Protein AF-A0A354XTN8-F1 (afdb_monomer_lite)

Foldseek 3Di:
DAEEDEAPAEEDEEEQVPFDFDQDDDPPDDNDDGAGEQAEAELEERYEYADQQHEYEYFDGHHDYDHYNYYNYHYDRYHYYYPADPDKDWAWDDADPVVRDTKTFIPPFPQWDFDPQFIWGHGDPDIDGDQWDFDADPVRHGDPPDDIDTDDDPGWDAPDGRMID

Structure (mmCIF, N/CA/C/O backbone):
data_AF-A0A354XTN8-F1
#
_entry.id   AF-A0A354XTN8-F1
#
loop_
_atom_site.group_PDB
_atom_site.id
_atom_site.type_symbol
_atom_site.label_atom_id
_atom_site.label_alt_id
_atom_site.label_comp_id
_atom_site.label_asym_id
_atom_site.label_entity_id
_atom_site.label_seq_id
_atom_site.pdbx_PDB_ins_code
_atom_site.Cartn_x
_atom_site.Cartn_y
_atom_site.Cartn_z
_atom_site.occupancy
_atom_site.B_iso_or_equiv
_atom_site.auth_seq_id
_atom_site.auth_comp_id
_atom_site.auth_asym_id
_atom_site.auth_atom_id
_atom_site.pdbx_PDB_model_num
ATOM 1 N N . VAL A 1 1 ? -13.470 -0.579 32.733 1.00 86.31 1 VAL A N 1
ATOM 2 C CA . VAL A 1 1 ? -14.296 -1.454 31.864 1.00 86.31 1 VAL A CA 1
ATOM 3 C C . VAL A 1 1 ? -13.516 -1.692 30.585 1.00 86.31 1 VAL A C 1
ATOM 5 O O . VAL A 1 1 ? -12.900 -0.743 30.118 1.00 86.31 1 VAL A O 1
ATOM 8 N N . HIS A 1 2 ? -13.486 -2.924 30.073 1.00 97.00 2 HIS A N 1
ATOM 9 C CA . HIS A 1 2 ? -12.816 -3.259 28.812 1.00 97.00 2 HIS A CA 1
ATOM 10 C C . HIS A 1 2 ? -13.866 -3.515 27.733 1.00 97.00 2 HIS A C 1
ATOM 12 O O . HIS A 1 2 ? -14.777 -4.313 27.949 1.00 97.00 2 HIS A O 1
ATOM 18 N N . ILE A 1 3 ? -13.756 -2.835 26.595 1.00 97.94 3 ILE A N 1
ATOM 19 C CA . ILE A 1 3 ? -14.728 -2.903 25.499 1.00 97.94 3 ILE A CA 1
ATOM 20 C C . ILE A 1 3 ? -14.140 -3.740 24.367 1.00 97.94 3 ILE A C 1
ATOM 22 O O . ILE A 1 3 ? -12.990 -3.553 23.981 1.00 97.94 3 ILE A O 1
ATOM 26 N N . THR A 1 4 ? -14.928 -4.663 23.817 1.00 98.38 4 THR A N 1
ATOM 27 C CA . THR A 1 4 ? -14.547 -5.427 22.621 1.00 98.38 4 THR A CA 1
ATOM 28 C C . THR A 1 4 ? -15.519 -5.131 21.490 1.00 98.38 4 THR A C 1
ATOM 30 O O . THR A 1 4 ? -16.708 -5.419 21.608 1.00 98.38 4 THR A O 1
ATOM 33 N N . VAL A 1 5 ? -14.998 -4.594 20.389 1.00 98.19 5 VAL A N 1
ATOM 34 C CA . VAL A 1 5 ? -15.704 -4.446 19.117 1.00 98.19 5 VAL A CA 1
ATOM 35 C C . VAL A 1 5 ? -15.381 -5.671 18.271 1.00 98.19 5 VAL A C 1
ATOM 37 O O . VAL A 1 5 ? -14.223 -5.895 17.918 1.00 98.19 5 VAL A O 1
ATOM 40 N N . LYS A 1 6 ? -16.400 -6.480 17.977 1.00 98.50 6 LYS A N 1
ATOM 41 C CA . LYS A 1 6 ? -16.283 -7.635 17.083 1.00 98.50 6 LYS A CA 1
ATOM 42 C C . LYS A 1 6 ? -16.790 -7.250 15.704 1.00 98.50 6 LYS A C 1
ATOM 44 O O . LYS A 1 6 ? -17.940 -6.838 15.574 1.00 98.50 6 LYS A O 1
ATOM 49 N N . ILE A 1 7 ? -15.938 -7.406 14.703 1.00 98.44 7 ILE A N 1
ATOM 50 C CA . ILE A 1 7 ? -16.295 -7.239 13.298 1.00 98.44 7 ILE A CA 1
ATOM 51 C C . ILE A 1 7 ? -16.512 -8.645 12.748 1.00 98.44 7 ILE A C 1
ATOM 53 O O . ILE A 1 7 ? -15.639 -9.501 12.878 1.00 98.44 7 ILE A O 1
ATOM 57 N N . THR A 1 8 ? -17.710 -8.913 12.232 1.00 98.44 8 THR A N 1
ATOM 58 C CA . THR A 1 8 ? -18.060 -10.230 11.686 1.00 98.44 8 THR A CA 1
ATOM 59 C C . THR A 1 8 ? -17.102 -10.592 10.557 1.00 98.44 8 THR A C 1
ATOM 61 O O . THR A 1 8 ? -16.716 -9.724 9.788 1.00 98.44 8 THR A O 1
ATOM 64 N N . LYS A 1 9 ? -16.717 -11.867 10.445 1.00 98.69 9 LYS A N 1
ATOM 65 C CA . LYS A 1 9 ? -15.797 -12.317 9.396 1.00 98.69 9 LYS A CA 1
ATOM 66 C C . LYS A 1 9 ? -16.292 -11.896 8.007 1.00 98.69 9 LYS A C 1
ATOM 68 O O . LYS A 1 9 ? -17.379 -12.303 7.600 1.00 98.69 9 LYS A O 1
ATOM 73 N N . GLY A 1 10 ? -15.463 -11.165 7.273 1.00 98.69 10 GLY A N 1
ATOM 74 C CA . GLY A 1 10 ? -15.731 -10.765 5.895 1.00 98.69 10 GLY A CA 1
ATOM 75 C C . GLY A 1 10 ? -14.567 -9.994 5.283 1.00 98.69 10 GLY A C 1
ATOM 76 O O . GLY A 1 10 ? -13.555 -9.758 5.944 1.00 98.69 10 GLY A O 1
ATOM 77 N N . ARG A 1 11 ? -14.726 -9.598 4.021 1.00 98.56 11 ARG A N 1
ATOM 78 C CA . ARG A 1 11 ? -13.872 -8.597 3.383 1.00 98.56 11 ARG A CA 1
ATOM 79 C C . ARG A 1 11 ? -14.524 -7.226 3.547 1.00 98.56 11 ARG A C 1
ATOM 81 O O . ARG A 1 11 ? -15.726 -7.093 3.322 1.00 98.56 11 ARG A O 1
ATOM 88 N N . TYR A 1 12 ? -13.734 -6.247 3.968 1.00 98.56 12 TYR A N 1
ATOM 89 C CA . TYR A 1 12 ? -14.157 -4.866 4.158 1.00 98.56 12 TYR A CA 1
ATOM 90 C C . TYR A 1 12 ? -13.223 -3.946 3.384 1.00 98.56 12 TYR A C 1
ATOM 92 O O . TYR A 1 12 ? -12.026 -3.897 3.675 1.00 98.56 12 TYR A O 1
ATOM 100 N N . ASP A 1 13 ? -13.789 -3.217 2.432 1.00 98.06 13 ASP A N 1
ATOM 101 C CA . ASP A 1 13 ? -13.071 -2.277 1.580 1.00 98.06 13 ASP A CA 1
ATOM 102 C C . ASP A 1 13 ? -13.238 -0.846 2.124 1.00 98.06 13 ASP A C 1
ATOM 104 O O . ASP A 1 13 ? -14.349 -0.389 2.418 1.00 98.06 13 ASP A O 1
ATOM 108 N N . PHE A 1 14 ? -12.120 -0.142 2.308 1.00 97.56 14 PHE A N 1
ATOM 109 C CA . PHE A 1 14 ? -12.064 1.196 2.900 1.00 97.56 14 PHE A CA 1
ATOM 110 C C . PHE A 1 14 ? -11.574 2.215 1.873 1.00 97.56 14 PHE A C 1
ATOM 112 O O . PHE A 1 14 ? -10.474 2.070 1.340 1.00 97.56 14 PHE A O 1
ATOM 119 N N . TYR A 1 15 ? -12.360 3.274 1.656 1.00 96.44 15 TYR A N 1
ATOM 120 C CA . TYR A 1 15 ? -12.089 4.302 0.647 1.00 96.44 15 TYR A CA 1
ATOM 121 C C . TYR A 1 15 ? -11.745 5.673 1.264 1.00 96.44 15 TYR A C 1
ATOM 123 O O . TYR A 1 15 ? -12.269 6.014 2.334 1.00 96.44 15 TYR A O 1
ATOM 131 N N . PRO A 1 16 ? -10.916 6.502 0.592 1.00 94.38 16 PRO A N 1
ATOM 132 C CA . PRO A 1 16 ? -10.486 7.806 1.110 1.00 94.38 16 PRO A CA 1
ATOM 133 C C . PRO A 1 16 ? -11.621 8.818 1.331 1.00 94.38 16 PRO A C 1
ATOM 135 O O . PRO A 1 16 ? -11.496 9.699 2.190 1.00 94.38 16 PRO A O 1
ATOM 138 N N . ASP A 1 17 ? -12.716 8.694 0.578 1.00 93.19 17 ASP A N 1
ATOM 139 C CA . ASP A 1 17 ? -13.838 9.642 0.571 1.00 93.19 17 ASP A CA 1
ATOM 140 C C . ASP A 1 17 ? -14.573 9.698 1.914 1.00 93.19 17 ASP A C 1
ATOM 142 O O . ASP A 1 17 ? -15.003 10.765 2.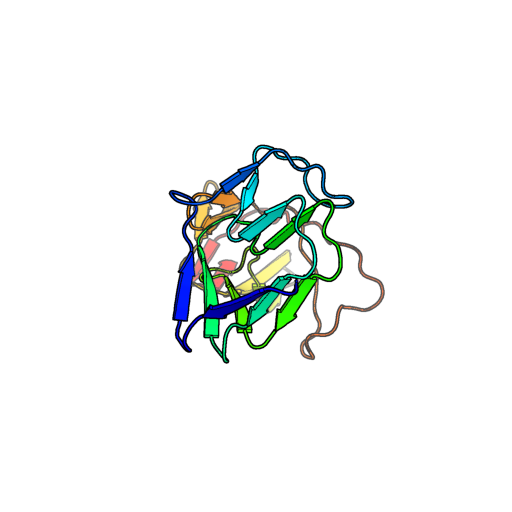352 1.00 93.19 17 ASP A O 1
ATOM 146 N N . SER A 1 18 ? -14.658 8.561 2.608 1.00 91.69 18 SER A N 1
ATOM 147 C CA . SER A 1 18 ? -15.281 8.439 3.931 1.00 91.69 18 SER A CA 1
ATOM 148 C C . SER A 1 18 ? -14.265 8.307 5.069 1.00 91.69 18 SER A C 1
ATOM 150 O O . SER A 1 18 ? -14.638 8.005 6.202 1.00 91.69 18 SER A O 1
ATOM 152 N N . ALA A 1 19 ? -12.975 8.493 4.785 1.00 95.75 19 ALA A N 1
ATOM 153 C CA . ALA A 1 19 ? -11.919 8.323 5.771 1.00 95.75 19 ALA A CA 1
ATOM 154 C C . ALA A 1 19 ? -11.863 9.487 6.769 1.00 95.75 19 ALA A C 1
ATOM 156 O O . ALA A 1 19 ? -12.130 10.649 6.438 1.00 95.75 19 ALA A O 1
ATOM 157 N N . PHE A 1 20 ? -11.394 9.202 7.986 1.00 97.38 20 PHE A N 1
ATOM 158 C CA . PHE A 1 20 ? -11.008 10.268 8.902 1.00 97.38 20 PHE A CA 1
ATOM 159 C C . PHE A 1 20 ? -9.901 11.106 8.263 1.00 97.38 20 PHE A C 1
ATOM 161 O O . PHE A 1 20 ? -8.967 10.578 7.667 1.00 97.38 20 PHE A O 1
ATOM 168 N N . THR A 1 21 ? -10.000 12.424 8.403 1.00 97.00 21 THR A N 1
ATOM 169 C CA . THR A 1 21 ? -8.966 13.368 7.970 1.00 97.00 21 THR A CA 1
ATOM 170 C C . THR A 1 21 ? -8.307 13.944 9.218 1.00 97.00 21 THR A C 1
ATOM 172 O O . THR A 1 21 ? -9.007 14.445 10.107 1.00 97.00 21 THR A O 1
ATOM 175 N N . ARG A 1 22 ? -6.988 13.779 9.347 1.00 97.44 22 ARG A N 1
ATOM 176 C CA . ARG A 1 22 ? -6.238 14.091 10.573 1.00 97.44 22 ARG A CA 1
ATOM 177 C C . ARG A 1 22 ? -4.876 14.690 10.260 1.00 97.44 22 ARG A C 1
ATOM 179 O O . ARG A 1 22 ? -4.246 14.307 9.281 1.00 97.44 22 ARG A O 1
ATOM 186 N N . GLU A 1 23 ? -4.420 15.601 11.108 1.00 97.62 23 GLU A N 1
ATOM 187 C CA . GLU A 1 23 ? -3.050 16.106 11.057 1.00 97.62 23 GLU A CA 1
ATOM 188 C C . GLU A 1 23 ? -2.170 15.261 11.981 1.00 97.62 23 GLU A C 1
ATOM 190 O O . GLU A 1 23 ? -2.328 15.312 13.202 1.00 97.62 23 GLU A O 1
ATOM 195 N N . TYR A 1 24 ? -1.269 14.465 11.402 1.00 96.75 24 TYR A N 1
ATOM 196 C CA . TYR A 1 24 ? -0.356 13.590 12.135 1.00 96.75 24 TYR A CA 1
ATOM 197 C C . TYR A 1 24 ? 1.081 13.792 11.669 1.00 96.75 24 TYR A C 1
ATOM 199 O O . TYR A 1 24 ? 1.383 13.707 10.479 1.00 96.75 24 TYR A O 1
ATOM 207 N N . TYR A 1 25 ? 1.984 13.953 12.633 1.00 96.38 25 TYR A N 1
ATOM 208 C CA . TYR A 1 25 ? 3.422 13.955 12.393 1.00 96.38 25 TYR A CA 1
ATOM 209 C C . TYR A 1 25 ? 3.988 12.590 12.776 1.00 96.38 25 TYR A C 1
ATOM 211 O O . TYR A 1 25 ? 4.105 12.257 13.957 1.00 96.38 25 TYR A O 1
ATOM 219 N N . ILE A 1 26 ? 4.277 11.768 11.769 1.00 96.62 26 ILE A N 1
ATOM 220 C CA . ILE A 1 26 ? 4.719 10.382 11.952 1.00 96.62 26 ILE A CA 1
ATOM 221 C C . ILE A 1 26 ? 6.216 10.335 11.682 1.00 96.62 26 ILE A C 1
ATOM 223 O O . ILE A 1 26 ? 6.655 10.635 10.574 1.00 96.62 26 ILE A O 1
ATOM 227 N N . SER A 1 27 ? 7.008 9.970 12.690 1.00 96.62 27 SER A N 1
ATOM 228 C CA . SER A 1 27 ? 8.462 9.876 12.538 1.00 96.62 27 SER A CA 1
ATOM 229 C C . SER A 1 27 ? 8.843 8.967 11.362 1.00 96.62 27 SER A C 1
ATOM 231 O O . SER A 1 27 ? 8.224 7.921 11.147 1.00 96.62 27 SER A O 1
ATOM 233 N N . ASN A 1 28 ? 9.873 9.370 10.613 1.00 94.38 28 ASN A N 1
ATOM 234 C CA . ASN A 1 28 ? 10.435 8.625 9.481 1.00 94.38 28 ASN A CA 1
ATOM 235 C C . ASN A 1 28 ? 9.458 8.361 8.313 1.00 94.38 28 ASN A C 1
ATOM 237 O O . ASN A 1 28 ? 9.670 7.438 7.531 1.00 94.38 28 ASN A O 1
ATOM 241 N N . HIS A 1 29 ? 8.392 9.153 8.210 1.00 93.38 29 HIS A N 1
ATOM 242 C CA . HIS A 1 29 ? 7.450 9.141 7.091 1.00 93.38 29 HIS A CA 1
ATOM 243 C C . HIS A 1 29 ? 7.340 10.541 6.482 1.00 93.38 29 HIS A C 1
ATOM 245 O O . HIS A 1 29 ? 7.835 11.516 7.054 1.00 93.38 29 HIS A O 1
ATOM 251 N N . ASP A 1 30 ? 6.672 10.651 5.337 1.00 90.38 30 ASP A N 1
ATOM 252 C CA . ASP A 1 30 ? 6.331 11.948 4.764 1.00 90.38 30 ASP A CA 1
ATOM 253 C C . ASP A 1 30 ? 5.409 12.728 5.717 1.00 90.38 30 ASP A C 1
ATOM 255 O O . ASP A 1 30 ? 4.527 12.172 6.384 1.00 90.38 30 ASP A O 1
ATOM 259 N N . GLN A 1 31 ? 5.642 14.038 5.820 1.00 94.62 31 GLN A N 1
ATOM 260 C CA . GLN A 1 31 ? 4.869 14.948 6.682 1.00 94.62 31 GLN A CA 1
ATOM 261 C C . GLN A 1 31 ? 3.747 15.652 5.910 1.00 94.62 31 GLN A C 1
ATOM 263 O O . GLN A 1 31 ? 3.257 16.702 6.327 1.00 94.62 31 GLN A O 1
ATOM 268 N N . ASP A 1 32 ? 3.345 15.066 4.782 1.00 90.56 32 ASP A N 1
ATOM 269 C CA . ASP A 1 32 ? 2.184 15.484 4.019 1.00 90.56 32 ASP A CA 1
ATOM 270 C C . ASP A 1 32 ? 0.935 15.380 4.902 1.00 90.56 32 ASP A C 1
ATOM 272 O O . ASP A 1 32 ? 0.632 14.345 5.504 1.00 90.56 32 ASP A O 1
ATOM 276 N N . ASN A 1 33 ? 0.248 16.504 5.052 1.00 94.38 33 ASN A N 1
ATOM 277 C CA . ASN A 1 33 ? -0.960 16.624 5.848 1.00 94.38 33 ASN A CA 1
ATOM 278 C C . ASN A 1 33 ? -2.027 17.370 5.029 1.00 94.38 33 ASN A C 1
ATOM 280 O O . ASN A 1 33 ? -1.676 18.228 4.216 1.00 94.38 33 ASN A O 1
ATOM 284 N N . PRO A 1 34 ? -3.321 17.075 5.249 1.00 95.38 34 PRO A N 1
ATOM 285 C CA . PRO A 1 34 ? -3.835 16.109 6.221 1.00 95.38 34 PRO A CA 1
ATOM 286 C C . PRO A 1 34 ? -3.782 14.655 5.715 1.00 95.38 34 PRO A C 1
ATOM 288 O O . PRO A 1 34 ? -3.888 14.392 4.520 1.00 95.38 34 PRO A O 1
ATOM 291 N N . LYS A 1 35 ? -3.677 13.696 6.640 1.00 95.69 35 LYS A N 1
ATOM 292 C CA . LYS A 1 35 ? -3.669 12.255 6.350 1.00 95.69 35 LYS A CA 1
ATOM 293 C C . LYS A 1 35 ? -5.083 11.673 6.365 1.00 95.69 35 LYS A C 1
ATOM 295 O O . LYS A 1 35 ? -5.903 12.034 7.214 1.00 95.69 35 LYS A O 1
ATOM 300 N N . LYS A 1 36 ? -5.355 10.744 5.443 1.00 96.56 36 LYS A N 1
ATOM 301 C CA . LYS A 1 36 ? -6.579 9.926 5.404 1.00 96.56 36 LYS A CA 1
ATOM 302 C C . LYS A 1 36 ? -6.376 8.651 6.216 1.00 96.56 36 LYS A C 1
ATOM 304 O O . LYS A 1 36 ? -5.363 7.979 6.044 1.00 96.56 36 LYS A O 1
ATOM 309 N N . VAL A 1 37 ? -7.310 8.326 7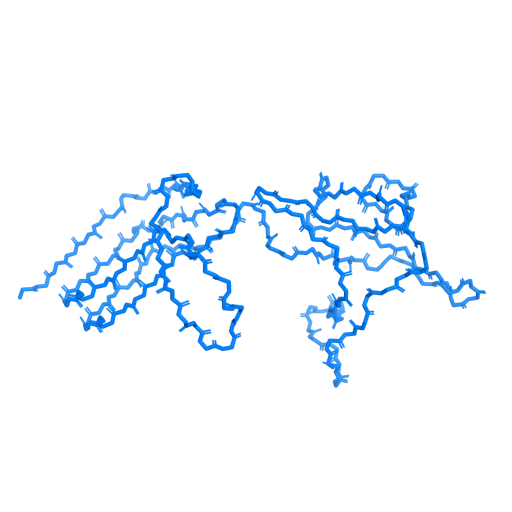.106 1.00 97.88 37 VAL A N 1
ATOM 310 C CA . VAL A 1 37 ? -7.147 7.248 8.093 1.00 97.88 37 VAL A CA 1
ATOM 311 C C . VAL A 1 37 ? -8.415 6.404 8.172 1.00 97.88 37 VAL A C 1
ATOM 313 O O . VAL A 1 37 ? -9.505 6.954 8.325 1.00 97.88 37 VAL A O 1
ATOM 316 N N . GLY A 1 38 ? -8.280 5.079 8.094 1.00 97.38 38 GLY A N 1
ATOM 317 C CA . GLY A 1 38 ? -9.405 4.154 8.264 1.00 97.38 38 GLY A CA 1
ATOM 318 C C . GLY A 1 38 ? -9.879 4.087 9.713 1.00 97.38 38 GLY A C 1
ATOM 319 O O . GLY A 1 38 ? -11.027 4.391 10.019 1.00 97.38 38 GLY A O 1
ATOM 320 N N . PHE A 1 39 ? -8.965 3.754 10.623 1.00 97.62 39 PHE A N 1
ATOM 321 C CA . PHE A 1 39 ? -9.236 3.625 12.053 1.00 97.62 39 PHE A CA 1
ATOM 322 C C . PHE A 1 39 ? -8.393 4.621 12.861 1.00 97.62 39 PHE A C 1
ATOM 324 O O . PHE A 1 39 ? -7.238 4.352 13.197 1.00 97.62 39 PHE A O 1
ATOM 331 N N . ALA A 1 40 ? -8.976 5.776 13.193 1.00 97.38 40 ALA A N 1
ATOM 332 C CA . ALA A 1 40 ? -8.364 6.778 14.069 1.00 97.38 40 ALA A CA 1
ATOM 333 C C . ALA A 1 40 ? -8.728 6.507 15.544 1.00 97.38 40 ALA A C 1
ATOM 335 O O . ALA A 1 40 ? -9.770 6.937 16.039 1.00 97.38 40 ALA A O 1
ATOM 336 N N . LEU A 1 41 ? -7.876 5.760 16.249 1.00 97.50 41 LEU A N 1
ATOM 337 C CA . LEU A 1 41 ? -8.057 5.341 17.641 1.00 97.50 41 LEU A CA 1
ATOM 338 C C . LEU A 1 41 ? -7.367 6.334 18.592 1.00 97.50 41 LEU A C 1
ATOM 340 O O . LEU A 1 41 ? -6.237 6.123 19.039 1.00 97.50 41 LEU A O 1
ATOM 344 N N . GLU A 1 42 ? -8.049 7.440 18.887 1.00 97.81 42 GLU A N 1
ATOM 345 C CA . GLU A 1 42 ? -7.504 8.567 19.655 1.00 97.81 42 GLU A CA 1
ATOM 346 C C . GLU A 1 42 ? -8.076 8.612 21.081 1.00 97.81 42 GLU A C 1
ATOM 348 O O . GLU A 1 42 ? -9.289 8.584 21.271 1.00 97.81 42 GLU A O 1
ATOM 353 N N . ASN A 1 43 ? -7.209 8.737 22.093 1.00 97.62 43 ASN A N 1
ATOM 354 C CA . ASN A 1 43 ? -7.582 8.860 23.514 1.00 97.62 43 ASN A CA 1
ATOM 355 C C . ASN A 1 43 ? -8.435 7.691 24.054 1.00 97.62 43 ASN A C 1
ATOM 357 O O . ASN A 1 43 ? -9.257 7.872 24.953 1.00 97.62 43 ASN A O 1
ATOM 361 N N . LEU A 1 44 ? -8.244 6.485 23.513 1.00 97.25 44 LEU A N 1
ATOM 362 C CA . LEU A 1 44 ? -8.967 5.283 23.932 1.00 97.25 44 LEU A CA 1
ATOM 363 C C . LEU A 1 44 ? -8.188 4.486 24.981 1.00 97.25 44 LEU A C 1
ATOM 365 O O . LEU A 1 44 ? -6.961 4.394 24.934 1.00 97.25 44 LEU A O 1
ATOM 369 N N . GLN A 1 45 ? -8.911 3.851 25.905 1.00 98.12 45 GLN A N 1
ATOM 370 C CA . GLN A 1 45 ? -8.326 2.959 26.904 1.00 98.12 45 GLN A CA 1
ATOM 371 C C . GLN A 1 45 ? -9.139 1.670 27.033 1.00 98.12 45 GLN A C 1
ATOM 373 O O . GLN A 1 45 ? -10.366 1.729 27.089 1.00 98.12 45 GLN A O 1
ATOM 378 N N . ASN A 1 46 ? -8.463 0.522 27.146 1.00 98.44 46 ASN A N 1
ATOM 379 C CA . ASN A 1 46 ? -9.081 -0.798 27.350 1.00 98.44 46 ASN A CA 1
ATOM 380 C C . ASN A 1 46 ? -10.053 -1.192 26.221 1.00 98.44 46 ASN A C 1
ATOM 382 O O . ASN A 1 46 ? -11.217 -1.518 26.470 1.00 98.44 46 ASN A O 1
ATOM 386 N N . VAL A 1 47 ? -9.583 -1.133 24.970 1.00 98.44 47 VAL A N 1
ATOM 387 C CA . VAL A 1 47 ? -10.384 -1.451 23.776 1.00 98.44 47 VAL A CA 1
ATOM 388 C C . VAL A 1 47 ? -9.742 -2.586 22.984 1.00 98.44 47 VAL A C 1
ATOM 390 O O . VAL A 1 47 ? -8.543 -2.575 22.709 1.00 98.44 47 VAL A O 1
ATOM 393 N N . THR A 1 48 ? -10.553 -3.551 22.561 1.00 98.69 48 THR A N 1
ATOM 394 C CA . THR A 1 48 ? -10.169 -4.582 21.593 1.00 98.69 48 THR A CA 1
ATOM 395 C C . THR A 1 48 ? -10.964 -4.421 20.302 1.00 98.69 48 THR A C 1
ATOM 397 O O . THR A 1 48 ? -12.191 -4.430 20.344 1.00 98.69 48 THR A O 1
ATOM 400 N N . ILE A 1 49 ? -10.268 -4.337 19.167 1.00 98.62 49 ILE A N 1
ATOM 401 C CA . ILE A 1 49 ? -10.838 -4.540 17.831 1.00 98.62 49 ILE A CA 1
ATOM 402 C C . ILE A 1 49 ? -10.512 -5.976 17.415 1.00 98.62 49 ILE A C 1
ATOM 404 O O . ILE A 1 49 ? -9.344 -6.333 17.237 1.00 98.62 49 ILE A O 1
ATOM 408 N N . ASP A 1 50 ? -11.543 -6.810 17.322 1.00 98.75 50 ASP A N 1
ATOM 409 C CA . ASP A 1 50 ? -11.437 -8.221 16.963 1.00 98.75 50 ASP A CA 1
ATOM 410 C C . ASP A 1 50 ? -12.109 -8.458 15.608 1.00 98.75 50 ASP A C 1
ATOM 412 O O . ASP A 1 50 ? -13.335 -8.431 15.500 1.00 98.75 50 ASP A O 1
ATOM 416 N N . GLY A 1 51 ? -11.297 -8.676 14.575 1.00 98.69 51 GLY A N 1
ATOM 417 C CA . GLY A 1 51 ? -11.768 -8.833 13.202 1.00 98.69 51 GLY A CA 1
ATOM 418 C C . GLY A 1 51 ? -12.349 -10.206 12.871 1.00 98.69 51 GLY A C 1
ATOM 419 O O . GLY A 1 51 ? -12.811 -10.400 11.756 1.00 98.69 51 GLY A O 1
ATOM 420 N N . GLN A 1 52 ? -12.306 -11.178 13.790 1.00 98.69 52 GLN A N 1
ATOM 421 C CA . GLN A 1 52 ? -12.876 -12.525 13.597 1.00 98.69 52 GLN A CA 1
ATOM 422 C C . GLN A 1 52 ? -12.422 -13.253 12.306 1.00 98.69 52 GLN A C 1
ATOM 424 O O . GLN A 1 52 ? -13.139 -14.090 11.762 1.00 98.69 52 GLN A O 1
ATOM 429 N N . GLY A 1 53 ? -11.213 -12.964 11.824 1.00 98.62 53 GLY A N 1
ATOM 430 C CA . GLY A 1 53 ? -10.643 -13.492 10.583 1.00 98.62 53 GLY A CA 1
ATOM 431 C C . GLY A 1 53 ? -11.003 -12.688 9.332 1.00 98.62 53 GLY A C 1
ATOM 432 O O . GLY A 1 53 ? -11.017 -13.271 8.252 1.00 98.62 53 GLY A O 1
ATOM 433 N N . SER A 1 54 ? -11.346 -11.406 9.482 1.00 98.81 54 SER A N 1
ATOM 434 C CA . SER A 1 54 ? -11.677 -10.500 8.374 1.00 98.81 54 SER A CA 1
ATOM 435 C C . SER A 1 54 ? -10.453 -10.009 7.607 1.00 98.81 54 SER A C 1
ATOM 437 O O . SER A 1 54 ? -9.345 -9.952 8.143 1.00 98.81 54 SER A O 1
ATOM 439 N N . GLU A 1 55 ? -10.694 -9.587 6.372 1.00 98.81 55 GLU A N 1
ATOM 440 C CA . GLU A 1 55 ? -9.728 -8.931 5.495 1.00 98.81 55 GLU A CA 1
ATOM 441 C C . GLU A 1 55 ? -10.087 -7.448 5.386 1.00 98.81 55 GLU A C 1
ATOM 443 O O . GLU A 1 55 ? -11.199 -7.110 4.976 1.00 98.81 55 GLU A O 1
ATOM 448 N N . PHE A 1 56 ? -9.174 -6.560 5.779 1.00 98.75 56 PHE A N 1
ATOM 449 C CA . PHE A 1 56 ? -9.346 -5.115 5.628 1.00 98.75 56 PHE A CA 1
ATOM 450 C C . PHE A 1 56 ? -8.508 -4.629 4.449 1.00 98.75 56 PHE A C 1
ATOM 452 O O . PHE A 1 56 ? -7.280 -4.579 4.543 1.00 98.75 56 PHE A O 1
ATOM 459 N N . VAL A 1 57 ? -9.175 -4.285 3.349 1.00 98.31 57 VAL A N 1
ATOM 460 C CA . VAL A 1 57 ? -8.532 -3.847 2.107 1.00 98.31 57 VAL A CA 1
ATOM 461 C C . VAL A 1 57 ? -8.703 -2.343 1.952 1.00 98.31 57 VAL A C 1
ATOM 463 O O . VAL A 1 57 ? -9.809 -1.812 2.024 1.00 98.31 57 VAL A O 1
ATOM 466 N N . PHE A 1 58 ? -7.592 -1.634 1.789 1.00 97.62 58 PHE A N 1
ATOM 467 C CA . PHE A 1 58 ? -7.571 -0.179 1.686 1.00 97.62 58 PHE A CA 1
ATOM 468 C C . PHE A 1 58 ? -7.362 0.267 0.243 1.00 97.62 58 PHE A C 1
ATOM 470 O O . PHE A 1 58 ? -6.534 -0.282 -0.486 1.00 97.62 58 PHE A O 1
ATOM 477 N N . HIS A 1 59 ? -8.096 1.305 -0.139 1.00 96.38 59 HIS A N 1
ATOM 478 C CA . HIS A 1 59 ? -8.060 1.898 -1.466 1.00 96.38 59 HIS A CA 1
ATOM 479 C C . HIS A 1 59 ? -7.366 3.261 -1.443 1.00 96.38 59 HIS A C 1
ATOM 481 O O . HIS A 1 59 ? -7.535 4.062 -0.521 1.00 96.38 59 HIS A O 1
ATOM 487 N N . GLY A 1 60 ? -6.561 3.533 -2.470 1.00 93.25 60 GLY A N 1
ATOM 488 C CA . GLY A 1 60 ? -5.785 4.767 -2.577 1.00 93.25 60 GLY A CA 1
ATOM 489 C C . GLY A 1 60 ? -4.743 4.946 -1.467 1.00 93.25 60 GLY A C 1
ATOM 490 O O . GLY A 1 60 ? -4.182 3.989 -0.932 1.00 93.25 60 GLY A O 1
ATOM 491 N N . ARG A 1 61 ? -4.429 6.204 -1.140 1.00 92.06 61 ARG A N 1
ATOM 492 C CA . ARG A 1 61 ? -3.440 6.554 -0.106 1.00 92.06 61 ARG A CA 1
ATOM 493 C C . ARG A 1 61 ? -4.110 6.782 1.241 1.00 92.06 61 ARG A C 1
ATOM 495 O O . ARG A 1 61 ? -4.645 7.857 1.506 1.00 92.06 61 ARG A O 1
ATOM 502 N N . MET A 1 62 ? -4.045 5.772 2.102 1.00 94.06 62 MET A N 1
ATOM 503 C CA . MET A 1 62 ? -4.643 5.802 3.436 1.00 94.06 62 MET A CA 1
ATOM 504 C C . MET A 1 62 ? -3.734 5.160 4.480 1.00 94.06 62 MET A C 1
ATOM 506 O O . MET A 1 62 ? -2.987 4.232 4.190 1.00 94.06 62 MET A O 1
ATOM 510 N N . ILE A 1 63 ? -3.845 5.624 5.723 1.00 96.88 63 ILE A N 1
ATOM 511 C CA . ILE A 1 63 ? -3.315 4.934 6.897 1.00 96.88 63 ILE A CA 1
ATOM 512 C C . ILE A 1 63 ? -4.396 3.974 7.412 1.00 96.88 63 ILE A C 1
ATOM 514 O O . ILE A 1 63 ? -5.472 4.441 7.794 1.00 96.88 63 ILE A O 1
ATOM 518 N N . PRO A 1 64 ? -4.131 2.659 7.498 1.00 97.62 64 PRO A N 1
ATOM 519 C CA . PRO A 1 64 ? -5.102 1.706 8.023 1.00 97.62 64 PRO A CA 1
ATOM 520 C C . PRO A 1 64 ? -5.513 2.016 9.465 1.00 97.62 64 PRO A C 1
ATOM 522 O O . PRO A 1 64 ? -6.687 2.240 9.747 1.00 97.62 64 PRO A O 1
ATOM 525 N N . PHE A 1 65 ? -4.534 2.109 10.368 1.00 98.12 65 PHE A N 1
ATOM 526 C CA . PHE A 1 65 ? -4.745 2.355 11.793 1.00 98.12 65 PHE A CA 1
ATOM 527 C C . PHE A 1 65 ? -3.801 3.442 12.297 1.00 98.12 65 PHE A C 1
ATOM 529 O O . PHE A 1 65 ? -2.593 3.375 12.076 1.00 98.12 65 PHE A O 1
ATOM 536 N N . ALA A 1 66 ? -4.344 4.399 13.042 1.00 97.94 66 ALA A N 1
ATOM 537 C CA . ALA A 1 66 ? -3.574 5.344 13.835 1.00 97.94 66 ALA A CA 1
ATOM 538 C C . ALA A 1 66 ? -4.009 5.230 15.297 1.00 97.94 66 ALA A C 1
ATOM 540 O O . ALA A 1 66 ? -5.194 5.350 15.601 1.00 97.94 66 ALA A O 1
ATOM 541 N N . ILE A 1 67 ? -3.060 4.988 16.204 1.00 98.06 67 ILE A N 1
ATOM 542 C CA . ILE A 1 67 ? -3.319 4.904 17.647 1.00 98.06 67 ILE A CA 1
ATOM 543 C C . ILE A 1 67 ? -2.597 6.063 18.323 1.00 98.06 67 ILE A C 1
ATOM 545 O O . ILE A 1 67 ? -1.368 6.099 18.355 1.00 98.06 67 ILE A O 1
ATOM 549 N N . LEU A 1 68 ? -3.357 7.009 18.873 1.00 97.56 68 LEU A N 1
ATOM 550 C CA . LEU A 1 68 ? -2.809 8.178 19.559 1.00 97.56 68 LEU A CA 1
ATOM 551 C C . LEU A 1 68 ? -3.299 8.205 20.999 1.00 97.56 68 LEU A C 1
ATOM 553 O O . LEU A 1 68 ? -4.501 8.137 21.257 1.00 97.56 68 LEU A O 1
ATOM 557 N N . LYS A 1 69 ? -2.360 8.346 21.942 1.00 97.25 69 LYS A N 1
ATOM 558 C CA . LYS A 1 69 ? -2.655 8.373 23.387 1.00 97.25 69 LYS A CA 1
ATOM 559 C C . LYS A 1 69 ? -3.530 7.180 23.823 1.00 97.25 69 LYS A C 1
ATOM 561 O O . LYS A 1 69 ? -4.407 7.324 24.670 1.00 97.25 69 LYS A O 1
ATOM 566 N N . GLY A 1 70 ? -3.310 6.018 23.203 1.00 96.88 70 GLY A N 1
ATOM 567 C CA . GLY A 1 70 ? -4.028 4.781 23.494 1.00 96.88 70 GLY A CA 1
ATOM 568 C C . GLY A 1 70 ? -3.391 4.007 24.648 1.00 96.88 70 GLY A C 1
ATOM 569 O O . GLY A 1 70 ? -2.167 3.906 24.717 1.00 96.88 70 GLY A O 1
ATOM 570 N N . GLN A 1 71 ? -4.205 3.423 25.527 1.00 98.06 71 GLN A N 1
ATOM 571 C CA . GLN A 1 71 ? -3.741 2.550 26.611 1.00 98.06 71 GLN A CA 1
ATOM 572 C C . GLN A 1 71 ? -4.471 1.206 26.559 1.00 98.06 71 GLN A C 1
ATOM 574 O O . GLN A 1 71 ? -5.695 1.168 26.493 1.00 98.06 71 GLN A O 1
ATOM 579 N N . ASN A 1 72 ? -3.742 0.088 26.619 1.00 98.06 72 ASN A N 1
ATOM 580 C CA . ASN A 1 72 ? -4.337 -1.255 26.572 1.00 98.06 72 ASN A CA 1
ATOM 581 C C . ASN A 1 72 ? -5.278 -1.452 25.355 1.00 98.06 72 ASN A C 1
ATOM 583 O O . ASN A 1 72 ? -6.455 -1.793 25.493 1.00 98.06 72 ASN A O 1
ATOM 587 N N . ILE A 1 73 ? -4.751 -1.173 24.157 1.00 98.50 73 ILE A N 1
ATOM 588 C CA . ILE A 1 73 ? -5.437 -1.387 22.876 1.00 98.50 73 ILE A CA 1
ATOM 589 C C . ILE A 1 73 ? -4.993 -2.729 22.296 1.00 98.50 73 ILE A C 1
ATOM 591 O O . ILE A 1 73 ? -3.799 -2.990 22.183 1.00 98.50 73 ILE A O 1
ATOM 595 N N . THR A 1 74 ? -5.943 -3.583 21.918 1.00 98.50 74 THR A N 1
ATOM 596 C CA . THR A 1 74 ? -5.666 -4.854 21.232 1.00 98.50 74 THR A CA 1
ATOM 597 C C . THR A 1 74 ? -6.290 -4.846 19.847 1.00 98.50 74 THR A C 1
ATOM 599 O O . THR A 1 74 ? -7.495 -4.655 19.712 1.00 98.50 74 THR A O 1
ATOM 602 N N . LEU A 1 75 ? -5.482 -5.119 18.830 1.00 98.62 75 LEU A N 1
ATOM 603 C CA . LEU A 1 75 ? -5.918 -5.365 17.462 1.00 98.62 75 LEU A CA 1
ATOM 604 C C . LEU A 1 75 ? -5.643 -6.837 17.149 1.00 98.62 75 LEU A C 1
ATOM 606 O O . LEU A 1 75 ? -4.504 -7.275 17.304 1.00 98.62 75 LEU A O 1
ATOM 610 N N . LYS A 1 76 ? -6.660 -7.627 16.788 1.00 98.62 76 LYS A N 1
ATOM 611 C CA . LYS A 1 76 ? -6.463 -9.062 16.529 1.00 98.62 76 LYS A CA 1
ATOM 612 C C . LYS A 1 76 ? -7.439 -9.638 15.512 1.00 98.62 76 LYS A C 1
ATOM 614 O O . LYS A 1 76 ? -8.533 -9.115 15.319 1.00 98.62 76 LYS A O 1
ATOM 619 N N . ASN A 1 77 ? -7.055 -10.783 14.951 1.00 98.75 77 ASN A N 1
ATOM 620 C CA . ASN A 1 77 ? -7.867 -11.599 14.049 1.00 98.75 77 ASN A CA 1
ATOM 621 C C . ASN A 1 77 ? -8.331 -10.844 12.792 1.00 98.75 77 ASN A C 1
ATOM 623 O O . ASN A 1 77 ? -9.496 -10.927 12.424 1.00 98.75 77 ASN A O 1
ATOM 627 N N . PHE A 1 78 ? -7.442 -10.106 12.135 1.00 98.81 78 PHE A N 1
ATOM 628 C CA . PHE A 1 78 ? -7.679 -9.574 10.793 1.00 98.81 78 PHE A CA 1
ATOM 629 C C . PHE A 1 78 ? -6.366 -9.461 10.018 1.00 98.81 78 PHE A C 1
ATOM 631 O O . PHE A 1 78 ? -5.292 -9.446 10.624 1.00 98.81 78 PHE A O 1
ATOM 638 N N . SER A 1 79 ? -6.461 -9.363 8.695 1.00 98.75 79 SER A N 1
ATOM 639 C CA . SER A 1 79 ? -5.376 -8.921 7.816 1.00 98.75 79 SER A CA 1
ATOM 640 C C . SER A 1 79 ? -5.610 -7.481 7.353 1.00 98.75 79 SER A C 1
ATOM 642 O O . SER A 1 79 ? -6.730 -6.971 7.400 1.00 98.75 79 SER A O 1
ATOM 644 N N . VAL A 1 80 ? -4.532 -6.821 6.932 1.00 98.50 80 VAL A N 1
ATOM 645 C CA . VAL A 1 80 ? -4.556 -5.504 6.290 1.00 98.50 80 VAL A CA 1
ATOM 646 C C . VAL A 1 80 ? -3.810 -5.631 4.974 1.00 98.50 80 VAL A C 1
ATOM 648 O O . VAL A 1 80 ? -2.680 -6.121 4.976 1.00 98.50 80 VAL A O 1
ATOM 651 N N . ASP A 1 81 ? -4.422 -5.173 3.890 1.00 97.81 81 ASP A N 1
ATOM 652 C CA . ASP A 1 81 ? -3.785 -5.081 2.577 1.00 97.81 81 ASP A CA 1
ATOM 653 C C . ASP A 1 81 ? -4.272 -3.834 1.824 1.00 97.81 81 ASP A C 1
ATOM 655 O O . ASP A 1 81 ? -5.184 -3.136 2.277 1.00 97.81 81 ASP A O 1
ATOM 659 N N . PHE A 1 82 ? -3.661 -3.542 0.682 1.00 96.50 82 PHE A N 1
ATOM 660 C CA . PHE A 1 82 ? -4.102 -2.501 -0.240 1.00 96.50 82 PHE A CA 1
ATOM 661 C C . PHE A 1 82 ? -4.512 -3.134 -1.563 1.00 96.50 82 PHE A C 1
ATOM 663 O O . PHE A 1 82 ? -3.771 -3.956 -2.095 1.00 96.50 82 PHE A O 1
ATOM 670 N N . GLU A 1 83 ? -5.648 -2.706 -2.121 1.00 95.94 83 GLU A N 1
ATOM 671 C CA . GLU A 1 83 ? -6.131 -3.221 -3.414 1.00 95.94 83 GLU A CA 1
ATOM 672 C C . GLU A 1 83 ? -5.074 -3.032 -4.510 1.00 95.94 83 GLU A C 1
ATOM 674 O O . GLU A 1 83 ? -4.807 -3.922 -5.315 1.00 95.94 83 GLU A O 1
ATOM 679 N N . LEU A 1 84 ? -4.411 -1.874 -4.483 1.00 95.12 84 LEU A N 1
ATOM 680 C CA . LEU A 1 84 ? -3.260 -1.577 -5.313 1.00 95.12 84 LEU A CA 1
ATOM 681 C C . LEU A 1 84 ? -2.064 -1.229 -4.416 1.00 95.12 84 LEU A C 1
ATOM 683 O O . LEU A 1 84 ? -2.118 -0.218 -3.706 1.00 95.12 84 LEU A O 1
ATOM 687 N N . PRO A 1 85 ? -0.959 -1.997 -4.460 1.00 92.25 85 PRO A N 1
ATOM 688 C CA . PRO A 1 85 ? 0.233 -1.695 -3.679 1.00 92.25 85 PRO A CA 1
ATOM 689 C C . PRO A 1 85 ? 0.730 -0.270 -3.947 1.00 92.25 85 PRO A C 1
ATOM 691 O O . PRO A 1 85 ? 0.691 0.211 -5.077 1.00 92.25 85 PRO A O 1
ATOM 694 N N . ALA A 1 86 ? 1.250 0.416 -2.929 1.00 88.06 86 ALA A N 1
ATOM 695 C CA . ALA A 1 86 ? 1.784 1.774 -3.101 1.00 88.06 86 ALA A CA 1
ATOM 696 C C . ALA A 1 86 ? 3.074 1.821 -3.948 1.00 88.06 86 ALA A C 1
ATOM 698 O O . ALA A 1 86 ? 3.463 2.879 -4.439 1.00 88.06 86 ALA A O 1
ATOM 699 N N . LEU A 1 87 ? 3.741 0.675 -4.109 1.00 90.81 87 LEU A N 1
ATOM 700 C CA . LEU A 1 87 ? 4.960 0.505 -4.893 1.00 90.81 87 LEU A CA 1
ATOM 701 C C . LEU A 1 87 ? 4.692 -0.396 -6.101 1.00 90.81 87 LEU A C 1
ATOM 703 O O . LEU A 1 87 ? 3.766 -1.208 -6.099 1.00 90.81 87 LEU A O 1
ATOM 707 N N . ARG A 1 88 ? 5.530 -0.274 -7.130 1.00 94.31 88 ARG A N 1
ATOM 708 C CA . ARG A 1 88 ? 5.561 -1.209 -8.260 1.00 94.31 88 ARG A CA 1
ATOM 709 C C . ARG A 1 88 ? 6.839 -2.020 -8.216 1.00 94.31 88 ARG A C 1
ATOM 711 O O . ARG A 1 88 ? 7.882 -1.529 -7.783 1.00 94.31 88 ARG A O 1
ATOM 718 N N . GLN A 1 89 ? 6.738 -3.260 -8.661 1.00 95.06 89 GLN A N 1
ATOM 719 C CA . GLN A 1 89 ? 7.874 -4.154 -8.807 1.00 95.06 89 GLN A CA 1
ATOM 720 C C . GLN A 1 89 ? 8.219 -4.265 -10.285 1.00 95.06 89 GLN A C 1
ATOM 722 O O . GLN A 1 89 ? 7.325 -4.386 -11.111 1.00 95.06 89 GLN A O 1
ATOM 727 N N . LEU A 1 90 ? 9.512 -4.214 -10.597 1.00 95.62 90 LEU A N 1
ATOM 728 C CA . LEU A 1 90 ? 10.034 -4.494 -11.928 1.00 95.62 90 LEU A CA 1
ATOM 729 C C . LEU A 1 90 ? 10.800 -5.812 -11.855 1.00 95.62 90 LEU A C 1
ATOM 731 O O . LEU A 1 90 ? 11.846 -5.890 -11.205 1.00 95.62 90 LEU A O 1
ATOM 735 N N . ASN A 1 91 ? 10.261 -6.851 -12.482 1.00 96.19 91 ASN A N 1
ATOM 736 C CA . ASN A 1 91 ? 10.940 -8.125 -12.636 1.00 96.19 91 ASN A CA 1
ATOM 737 C C . ASN A 1 91 ? 11.859 -8.048 -13.857 1.00 96.19 91 ASN A C 1
ATOM 739 O O . ASN A 1 91 ? 11.384 -7.959 -14.985 1.00 96.19 91 ASN A O 1
ATOM 743 N N . ILE A 1 92 ? 13.172 -8.047 -13.631 1.00 95.38 92 ILE A N 1
ATOM 744 C CA . ILE A 1 92 ? 14.160 -7.915 -14.706 1.00 95.38 92 ILE A CA 1
ATOM 745 C C . ILE A 1 92 ? 14.204 -9.212 -15.520 1.00 95.38 92 ILE A C 1
ATOM 747 O O . ILE A 1 92 ? 14.560 -10.265 -14.992 1.00 95.38 92 ILE A O 1
ATOM 751 N N . LEU A 1 93 ? 13.866 -9.117 -16.804 1.00 96.81 93 LEU A N 1
ATOM 752 C CA . LEU A 1 93 ? 13.829 -10.232 -17.751 1.00 96.81 93 LEU A CA 1
ATOM 753 C C . LEU A 1 93 ? 15.139 -10.347 -18.536 1.00 96.81 93 LEU A C 1
ATOM 755 O O . LEU A 1 93 ? 15.673 -11.440 -18.710 1.00 96.81 93 LEU A O 1
ATOM 759 N N . GLU A 1 94 ? 15.664 -9.210 -18.990 1.00 97.31 94 GLU A N 1
ATOM 760 C CA . GLU A 1 94 ? 16.890 -9.122 -19.783 1.00 97.31 94 GLU A CA 1
ATOM 761 C C . GLU A 1 94 ? 17.692 -7.885 -19.372 1.00 97.31 94 GLU A C 1
ATOM 763 O O . GLU A 1 94 ? 17.130 -6.849 -19.015 1.00 97.31 94 GLU A O 1
ATOM 768 N N . VAL A 1 95 ? 19.018 -7.986 -19.447 1.00 95.81 95 VAL A N 1
ATOM 769 C CA . VAL A 1 95 ? 19.935 -6.849 -19.334 1.00 95.81 95 VAL A CA 1
ATOM 770 C C . VAL A 1 95 ? 20.840 -6.861 -20.558 1.00 95.81 95 VAL A C 1
ATOM 772 O O . VAL A 1 95 ? 21.488 -7.873 -20.830 1.00 95.81 95 VAL A O 1
ATOM 775 N N . ASN A 1 96 ? 20.923 -5.734 -21.264 1.00 96.25 96 ASN A N 1
ATOM 776 C CA . ASN A 1 96 ? 21.802 -5.544 -22.411 1.00 96.25 96 ASN A CA 1
ATOM 777 C C . ASN A 1 96 ? 22.820 -4.424 -22.130 1.00 96.25 96 ASN A C 1
ATOM 779 O O . ASN A 1 96 ? 22.575 -3.259 -22.452 1.00 96.25 96 ASN A O 1
ATOM 783 N N . PRO A 1 97 ? 24.002 -4.763 -21.582 1.00 95.00 97 PRO A N 1
ATOM 784 C CA . PRO A 1 97 ? 25.024 -3.771 -21.253 1.00 95.00 97 PRO A CA 1
ATOM 785 C C . PRO A 1 97 ? 25.571 -3.020 -22.471 1.00 95.00 97 PRO A C 1
ATOM 787 O O . PRO A 1 97 ? 26.045 -1.901 -22.332 1.00 95.00 97 PRO A O 1
ATOM 790 N N . GLY A 1 98 ? 25.520 -3.620 -23.668 1.00 96.31 98 GLY A N 1
ATOM 791 C CA . GLY A 1 98 ? 26.028 -2.995 -24.893 1.00 96.31 98 GLY A CA 1
ATOM 792 C C . GLY A 1 98 ? 25.180 -1.817 -25.377 1.00 96.31 98 GLY A C 1
ATOM 793 O O . GLY A 1 98 ? 25.678 -0.989 -26.135 1.00 96.31 98 GLY A O 1
ATOM 794 N N . LYS A 1 99 ? 23.919 -1.743 -24.937 1.00 94.38 99 LYS A N 1
ATOM 795 C CA . LYS A 1 99 ? 22.987 -0.647 -25.234 1.00 94.38 99 LYS A CA 1
ATOM 796 C C . LYS A 1 99 ? 22.604 0.183 -24.007 1.00 94.38 99 LYS A C 1
ATOM 798 O O . LYS A 1 99 ? 21.882 1.156 -24.162 1.00 94.38 99 LYS A O 1
ATOM 803 N N . ASP A 1 100 ? 23.083 -0.201 -22.822 1.00 94.56 100 ASP A N 1
ATOM 804 C CA . ASP A 1 100 ? 22.629 0.342 -21.533 1.00 94.56 100 ASP A CA 1
ATOM 805 C C . ASP A 1 100 ? 21.099 0.223 -21.350 1.00 94.56 100 ASP A C 1
ATOM 807 O O . ASP A 1 100 ? 20.424 1.128 -20.871 1.00 94.56 100 ASP A O 1
ATOM 811 N N . GLU A 1 101 ? 20.544 -0.920 -21.773 1.00 95.62 101 GLU A N 1
ATOM 812 C CA . GLU A 1 101 ? 19.106 -1.216 -21.750 1.00 95.62 101 GLU A CA 1
ATOM 813 C C . GLU A 1 101 ? 18.800 -2.391 -20.810 1.00 95.62 101 GLU A C 1
ATOM 815 O O . GLU A 1 101 ? 19.607 -3.312 -20.635 1.00 95.62 101 GLU A O 1
ATOM 820 N N . LEU A 1 102 ? 17.587 -2.409 -20.261 1.00 95.81 102 LEU A N 1
ATOM 821 C CA . LEU A 1 102 ? 17.007 -3.579 -19.609 1.00 95.81 102 LEU A CA 1
ATOM 822 C C . LEU A 1 102 ? 15.591 -3.810 -20.130 1.00 95.81 102 LEU A C 1
ATOM 824 O O . LEU A 1 102 ? 14.964 -2.898 -20.653 1.00 95.81 102 LEU A O 1
ATOM 828 N N . LEU A 1 103 ? 15.095 -5.031 -19.977 1.00 98.06 103 LEU A N 1
ATOM 829 C CA . LEU A 1 103 ? 13.693 -5.364 -20.194 1.00 98.06 103 LEU A CA 1
ATOM 830 C C . LEU A 1 103 ? 13.117 -5.832 -18.861 1.00 98.06 103 LEU A C 1
ATOM 832 O O . LEU A 1 103 ? 13.707 -6.707 -18.220 1.00 98.06 103 LEU A O 1
ATOM 836 N N . ALA A 1 104 ? 11.993 -5.267 -18.431 1.00 97.69 104 ALA A N 1
ATOM 837 C CA . ALA A 1 104 ? 11.370 -5.635 -17.168 1.00 97.69 104 ALA A CA 1
ATOM 838 C C . ALA A 1 104 ? 9.848 -5.707 -17.251 1.00 97.69 104 ALA A C 1
ATOM 840 O O . ALA A 1 104 ? 9.207 -4.849 -17.846 1.00 97.69 104 ALA A O 1
ATOM 841 N N . GLU A 1 105 ? 9.279 -6.708 -16.591 1.00 98.12 105 GLU A N 1
ATOM 842 C CA . GLU A 1 105 ? 7.836 -6.825 -16.389 1.00 98.12 105 GLU A CA 1
ATOM 843 C C . GLU A 1 105 ? 7.418 -6.041 -15.138 1.00 98.12 105 GLU A C 1
ATOM 845 O O . GLU A 1 105 ? 8.030 -6.197 -14.075 1.00 98.12 105 GLU A O 1
ATOM 850 N N . ILE A 1 106 ? 6.393 -5.194 -15.249 1.00 97.69 106 ILE A N 1
ATOM 851 C CA . ILE A 1 106 ? 5.866 -4.410 -14.129 1.00 97.69 106 ILE A CA 1
ATOM 852 C C . ILE A 1 106 ? 4.724 -5.134 -13.412 1.00 97.69 106 ILE A C 1
ATOM 854 O O . ILE A 1 106 ? 3.802 -5.656 -14.029 1.00 97.69 106 ILE A O 1
ATOM 858 N N . TYR A 1 107 ? 4.760 -5.117 -12.078 1.00 95.69 107 TYR A N 1
ATOM 859 C CA . TYR A 1 107 ? 3.706 -5.664 -11.231 1.00 95.69 107 TYR A CA 1
ATOM 860 C C . TYR A 1 107 ? 3.218 -4.659 -10.165 1.00 95.69 107 TYR A C 1
ATOM 862 O O . TYR A 1 107 ? 4.041 -3.993 -9.519 1.00 95.69 107 TYR A O 1
ATOM 870 N N . PRO A 1 108 ? 1.898 -4.604 -9.897 1.00 94.94 108 PRO A N 1
ATOM 871 C CA . PRO A 1 108 ? 0.832 -5.144 -10.747 1.00 94.94 108 PRO A CA 1
ATOM 872 C C . PRO A 1 108 ? 0.761 -4.414 -12.096 1.00 94.94 108 PRO A C 1
ATOM 874 O O . PRO A 1 108 ? 1.070 -3.222 -12.177 1.00 94.94 108 PRO A O 1
ATOM 877 N N . GLY A 1 109 ? 0.355 -5.146 -13.133 1.00 95.44 109 GLY A N 1
ATOM 878 C CA . GLY A 1 109 ? 0.177 -4.618 -14.485 1.00 95.44 109 GLY A CA 1
ATOM 879 C C . GLY A 1 109 ? -0.986 -3.628 -14.604 1.00 95.44 109 GLY A C 1
ATOM 880 O O . GLY A 1 109 ? -1.785 -3.453 -13.676 1.00 95.44 109 GLY A O 1
ATOM 881 N N . GLY A 1 110 ? -1.062 -2.940 -15.741 1.00 95.00 110 GLY A N 1
ATOM 882 C CA . GLY A 1 110 ? -2.180 -2.076 -16.142 1.00 95.00 110 GLY A CA 1
ATOM 883 C C . GLY A 1 110 ? -2.333 -0.751 -15.383 1.00 95.00 110 GLY A C 1
ATOM 884 O O . GLY A 1 110 ? -3.228 0.028 -15.694 1.00 95.00 110 GLY A O 1
ATOM 885 N N . ASN A 1 111 ? -1.473 -0.467 -14.399 1.00 95.44 111 ASN A N 1
ATOM 886 C CA . ASN A 1 111 ? -1.569 0.710 -13.525 1.00 95.44 111 ASN A CA 1
ATOM 887 C C . ASN A 1 111 ? -0.380 1.668 -13.702 1.00 95.44 111 ASN A C 1
ATOM 889 O O . ASN A 1 111 ? 0.273 2.079 -12.733 1.00 95.44 111 ASN A O 1
ATOM 893 N N . TYR A 1 112 ? -0.070 2.00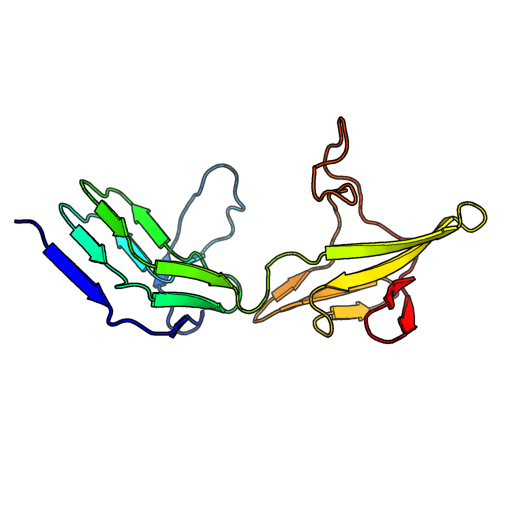2 -14.952 1.00 96.88 112 TYR A N 1
ATOM 894 C CA . TYR A 1 112 ? 0.960 2.967 -15.323 1.00 96.88 112 TYR A CA 1
ATOM 895 C C . TYR A 1 112 ? 0.637 3.619 -16.672 1.00 96.88 112 TYR A C 1
ATOM 897 O O . TYR A 1 112 ? -0.240 3.171 -17.407 1.00 96.88 112 TYR A O 1
ATOM 905 N N . ARG A 1 113 ? 1.371 4.679 -17.000 1.00 97.00 113 ARG A N 1
ATOM 906 C CA . ARG A 1 113 ? 1.471 5.229 -18.352 1.00 97.00 113 ARG A CA 1
ATOM 907 C C . ARG A 1 113 ? 2.911 5.635 -18.638 1.00 97.00 113 ARG A C 1
ATOM 909 O O . ARG A 1 113 ? 3.701 5.830 -17.713 1.00 97.00 113 ARG A O 1
ATOM 916 N N . ILE A 1 114 ? 3.234 5.783 -19.914 1.00 97.12 114 ILE A N 1
ATOM 917 C CA . ILE A 1 114 ? 4.482 6.402 -20.355 1.00 97.12 114 ILE A CA 1
ATOM 918 C C . ILE A 1 114 ? 4.129 7.808 -20.824 1.00 97.12 114 ILE A C 1
ATOM 920 O O . ILE A 1 114 ? 3.324 7.974 -21.738 1.00 97.12 114 ILE A O 1
ATOM 924 N N . ASP A 1 115 ? 4.703 8.811 -20.172 1.00 95.38 115 ASP A N 1
ATOM 925 C CA . ASP A 1 115 ? 4.514 10.218 -20.510 1.00 95.38 115 ASP A CA 1
ATOM 926 C C . ASP A 1 115 ? 5.877 10.850 -20.769 1.00 95.38 115 ASP A C 1
ATOM 928 O O . ASP A 1 115 ? 6.754 10.805 -19.908 1.00 95.38 115 ASP A O 1
ATOM 932 N N . THR A 1 116 ? 6.066 11.403 -21.969 1.00 93.25 116 THR A N 1
ATOM 933 C CA . THR A 1 116 ? 7.326 12.035 -22.391 1.00 93.25 116 THR A CA 1
ATOM 934 C C . THR A 1 116 ? 8.544 11.159 -22.048 1.00 93.25 116 THR A C 1
ATOM 936 O O . THR A 1 116 ? 9.479 11.587 -21.377 1.00 93.25 116 THR A O 1
ATOM 939 N N . GLU A 1 1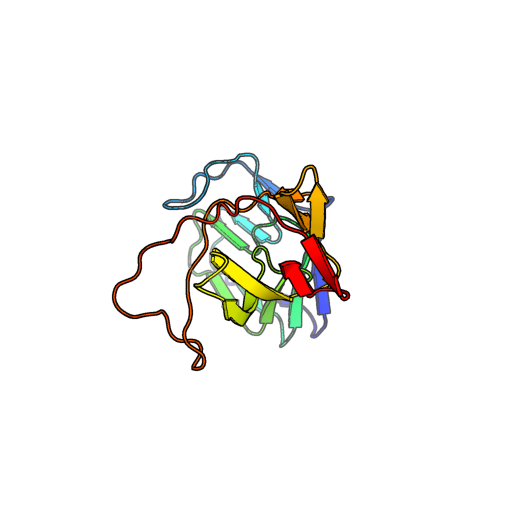17 ? 8.481 9.884 -22.454 1.00 94.69 117 GLU A N 1
ATOM 940 C CA . GLU A 1 117 ? 9.525 8.867 -22.231 1.00 94.69 117 GLU A CA 1
ATOM 941 C C . GLU A 1 117 ? 9.806 8.527 -20.751 1.00 94.69 117 GLU A C 1
ATOM 943 O O . GLU A 1 117 ? 10.791 7.858 -20.440 1.00 94.69 117 GLU A O 1
ATOM 948 N N . LYS A 1 118 ? 8.952 8.945 -19.810 1.00 96.56 118 LYS A N 1
ATOM 949 C CA . LYS A 1 118 ? 9.061 8.605 -18.387 1.00 96.56 118 LYS A CA 1
ATOM 950 C C . LYS A 1 118 ? 7.929 7.686 -17.952 1.00 96.56 118 LYS A C 1
ATOM 952 O O . LYS A 1 118 ? 6.776 7.854 -18.339 1.00 96.56 118 LYS A O 1
ATOM 957 N N . LEU A 1 119 ? 8.267 6.732 -17.088 1.00 97.19 119 LEU A N 1
ATOM 958 C CA . LEU A 1 119 ? 7.286 5.892 -16.413 1.00 97.19 119 LEU A CA 1
ATOM 959 C C . LEU A 1 119 ? 6.527 6.721 -15.371 1.00 97.19 119 LEU A C 1
ATOM 961 O O . LEU A 1 119 ? 7.137 7.288 -14.466 1.00 97.19 119 LEU A O 1
ATOM 965 N N . VAL A 1 120 ? 5.201 6.739 -15.467 1.00 97.12 120 VAL A N 1
ATOM 966 C CA . VAL A 1 120 ? 4.306 7.332 -14.472 1.00 97.12 120 VAL A CA 1
ATOM 967 C C . VAL A 1 120 ? 3.423 6.229 -13.908 1.00 97.12 120 VAL A C 1
ATOM 969 O O . VAL A 1 120 ? 2.639 5.613 -14.625 1.00 97.12 120 VAL A O 1
ATOM 972 N N . LEU A 1 121 ? 3.555 5.968 -12.612 1.00 96.50 121 LEU A N 1
ATOM 973 C CA . LEU A 1 121 ? 2.756 4.983 -11.893 1.00 96.50 121 LEU A CA 1
ATOM 974 C C . LEU A 1 121 ? 1.412 5.587 -11.519 1.00 96.50 121 LEU A C 1
ATOM 976 O O . LEU A 1 121 ? 1.367 6.708 -11.015 1.00 96.50 121 LEU A O 1
ATOM 980 N N . LEU A 1 122 ? 0.340 4.831 -11.728 1.00 95.50 122 LEU A N 1
ATOM 981 C CA . LEU A 1 122 ? -1.025 5.267 -11.464 1.00 95.50 122 LEU A CA 1
ATOM 982 C C . LEU A 1 122 ? -1.611 4.473 -10.305 1.00 95.50 122 LEU A C 1
ATOM 984 O O . LEU A 1 122 ? -1.344 3.280 -10.160 1.00 95.50 122 LEU A O 1
ATOM 988 N N . GLY A 1 123 ? -2.429 5.132 -9.500 1.00 93.00 123 GLY A N 1
ATOM 989 C CA . GLY A 1 123 ? -3.300 4.481 -8.540 1.00 93.00 123 GLY A CA 1
ATOM 990 C C . GLY A 1 123 ? -4.480 5.362 -8.172 1.00 93.00 123 GLY A C 1
ATOM 991 O O . GLY A 1 123 ? -4.643 6.468 -8.685 1.00 93.00 123 GLY A O 1
ATOM 992 N N . GLU A 1 124 ? -5.322 4.866 -7.272 1.00 92.00 124 GLU A N 1
ATOM 993 C CA . GLU A 1 124 ? -6.521 5.586 -6.853 1.00 92.00 124 GLU A CA 1
ATOM 994 C C . GLU A 1 124 ? -6.157 6.897 -6.135 1.00 92.00 124 GLU A C 1
ATOM 996 O O . GLU A 1 124 ? -5.669 6.903 -5.001 1.00 92.00 124 GLU A O 1
ATOM 1001 N N . GLY A 1 125 ? -6.372 8.022 -6.823 1.00 87.81 125 GLY A N 1
ATOM 1002 C CA . GLY A 1 125 ? -6.105 9.363 -6.302 1.00 87.81 125 GLY A CA 1
ATOM 1003 C C . GLY A 1 125 ? -4.627 9.757 -6.255 1.00 87.81 125 GLY A C 1
ATOM 1004 O O . GLY A 1 125 ? -4.293 10.735 -5.587 1.00 87.81 125 GLY A O 1
ATOM 1005 N N . TYR A 1 126 ? -3.732 9.025 -6.930 1.00 89.75 126 TYR A N 1
ATOM 1006 C CA . TYR A 1 126 ? -2.324 9.411 -7.020 1.00 89.75 126 TYR A CA 1
ATOM 1007 C C . TYR A 1 126 ? -1.674 9.027 -8.348 1.00 89.75 126 TYR A C 1
ATOM 1009 O O . TYR A 1 126 ? -1.995 8.016 -8.969 1.00 89.75 126 TYR A O 1
ATOM 1017 N N . GLU A 1 127 ? -0.668 9.812 -8.719 1.00 94.38 127 GLU A N 1
ATOM 1018 C CA . GLU A 1 127 ? 0.313 9.458 -9.733 1.00 94.38 127 GLU A CA 1
ATOM 1019 C C . GLU A 1 127 ? 1.722 9.725 -9.203 1.00 94.38 127 GLU A C 1
ATOM 1021 O O . GLU A 1 127 ? 1.936 10.626 -8.388 1.00 94.38 127 GLU A O 1
ATOM 1026 N N . VAL A 1 128 ? 2.678 8.888 -9.600 1.00 93.94 128 VAL A N 1
ATOM 1027 C CA . VAL A 1 128 ? 4.067 8.979 -9.139 1.00 93.94 128 VAL A CA 1
ATOM 1028 C C . VAL A 1 128 ? 5.011 8.695 -10.290 1.00 93.94 128 VAL A C 1
ATOM 1030 O O . VAL A 1 128 ? 4.992 7.605 -10.855 1.00 93.94 128 VAL A O 1
ATOM 1033 N N . THR A 1 129 ? 5.914 9.629 -10.563 1.00 95.75 129 THR A N 1
ATOM 1034 C CA . THR A 1 129 ? 7.112 9.355 -11.362 1.00 95.75 129 THR A CA 1
ATOM 1035 C C . THR A 1 129 ? 8.193 8.823 -10.419 1.00 95.75 129 THR A C 1
ATOM 1037 O O . THR A 1 129 ? 8.687 9.582 -9.578 1.00 95.75 129 THR A O 1
ATOM 1040 N N . PRO A 1 130 ? 8.550 7.527 -10.480 1.00 95.12 130 PRO A N 1
ATOM 1041 C CA . PRO A 1 130 ? 9.524 6.955 -9.567 1.00 95.12 130 PRO A CA 1
ATOM 1042 C C . PRO A 1 130 ? 10.907 7.542 -9.857 1.00 95.12 130 PRO A C 1
ATOM 1044 O O . PRO A 1 130 ? 11.303 7.700 -11.006 1.00 95.12 130 PRO A O 1
ATOM 1047 N N . GLN A 1 131 ? 11.645 7.863 -8.796 1.00 94.12 131 GLN A N 1
ATOM 1048 C CA . GLN A 1 131 ? 13.010 8.407 -8.884 1.00 94.12 131 GLN A CA 1
ATOM 1049 C C . GLN A 1 131 ? 14.048 7.511 -8.211 1.00 94.12 131 GLN A C 1
ATOM 1051 O O . GLN A 1 131 ? 15.255 7.722 -8.329 1.00 94.12 131 GLN A O 1
ATOM 1056 N N . ARG A 1 132 ? 13.581 6.525 -7.447 1.00 93.50 132 ARG A N 1
ATOM 1057 C CA . ARG A 1 132 ? 14.408 5.586 -6.699 1.00 93.50 132 ARG A CA 1
ATOM 1058 C C . ARG A 1 132 ? 13.814 4.199 -6.827 1.00 93.50 132 ARG A C 1
ATOM 1060 O O . ARG A 1 132 ? 12.601 4.051 -6.960 1.00 93.50 132 ARG A O 1
ATOM 1067 N N . SER A 1 133 ? 14.666 3.195 -6.746 1.00 92.44 133 SER A N 1
ATOM 1068 C CA . SER A 1 133 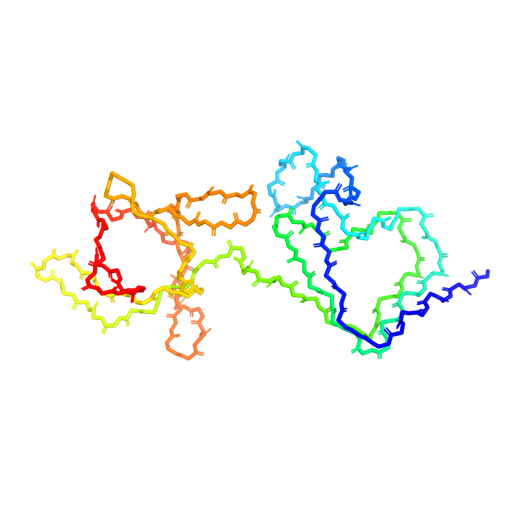? 14.255 1.804 -6.650 1.00 92.44 133 SER A CA 1
ATOM 1069 C C . SER A 1 133 ? 15.137 1.052 -5.660 1.00 92.44 133 SER A C 1
ATOM 1071 O O . SER A 1 133 ? 16.173 1.539 -5.199 1.00 92.44 133 SER A O 1
ATOM 1073 N N . MET A 1 134 ? 14.696 -0.147 -5.300 1.00 92.31 134 MET A N 1
ATOM 1074 C CA . MET A 1 134 ? 15.409 -1.038 -4.399 1.00 92.31 134 MET A CA 1
ATOM 1075 C C . MET A 1 134 ? 15.562 -2.390 -5.083 1.00 92.31 134 MET A C 1
ATOM 1077 O O . MET A 1 134 ? 14.582 -2.980 -5.533 1.00 92.31 134 MET A O 1
ATOM 1081 N N . ALA A 1 135 ? 16.801 -2.863 -5.190 1.00 90.44 135 ALA A N 1
ATOM 1082 C CA . ALA A 1 135 ? 17.111 -4.089 -5.910 1.00 90.44 135 ALA A CA 1
ATOM 1083 C C . ALA A 1 135 ? 17.002 -5.317 -4.997 1.00 90.44 135 ALA A C 1
ATOM 1085 O O . ALA A 1 135 ? 17.676 -5.410 -3.960 1.00 90.44 135 ALA A O 1
ATOM 1086 N N . PHE A 1 136 ? 16.210 -6.290 -5.437 1.00 91.19 136 PHE A N 1
ATOM 1087 C CA . PHE A 1 136 ? 16.044 -7.585 -4.789 1.00 91.19 136 PHE A CA 1
ATOM 1088 C C . PHE A 1 136 ? 16.689 -8.687 -5.624 1.00 91.19 136 PHE A C 1
ATOM 1090 O O . PHE A 1 136 ? 16.764 -8.617 -6.848 1.00 91.19 136 PHE A O 1
ATOM 1097 N N . ARG A 1 137 ? 17.175 -9.715 -4.937 1.00 89.44 137 ARG A N 1
ATOM 1098 C CA . ARG A 1 137 ? 17.645 -10.956 -5.545 1.00 89.44 137 ARG A CA 1
ATOM 1099 C C . ARG A 1 137 ? 16.453 -11.838 -5.954 1.00 89.44 137 ARG A C 1
ATOM 1101 O O . ARG A 1 137 ? 15.368 -11.670 -5.398 1.00 89.44 137 ARG A O 1
ATOM 1108 N N . PRO A 1 138 ? 16.659 -12.849 -6.821 1.00 87.69 138 PRO A N 1
ATOM 1109 C CA . PRO A 1 138 ? 15.603 -13.800 -7.196 1.00 87.69 138 PRO A CA 1
ATOM 1110 C C . PRO A 1 138 ? 14.985 -14.561 -6.010 1.00 87.69 138 PRO A C 1
ATOM 1112 O O . PRO A 1 138 ? 13.822 -14.947 -6.052 1.00 87.69 138 PRO A O 1
ATOM 1115 N N . ASP A 1 139 ? 15.735 -14.733 -4.917 1.00 90.94 139 ASP A N 1
ATOM 1116 C CA . ASP A 1 139 ? 15.253 -15.318 -3.655 1.00 90.94 139 ASP A CA 1
ATOM 1117 C C . ASP A 1 139 ? 14.497 -14.312 -2.761 1.00 90.94 139 ASP A C 1
ATOM 1119 O O . ASP A 1 139 ? 14.250 -14.584 -1.587 1.00 90.94 139 ASP A O 1
ATOM 1123 N N . LYS A 1 140 ? 14.131 -13.146 -3.312 1.00 87.06 140 LYS A N 1
ATOM 1124 C CA . LYS A 1 140 ? 13.393 -12.046 -2.668 1.00 87.06 140 LYS A CA 1
ATOM 1125 C C . LYS A 1 140 ? 14.131 -11.377 -1.507 1.00 87.06 140 LYS A C 1
ATOM 1127 O O . LYS A 1 140 ? 13.545 -10.584 -0.773 1.00 87.06 140 LYS A O 1
ATOM 1132 N N . ARG A 1 141 ? 15.429 -11.646 -1.338 1.00 89.44 141 ARG A N 1
ATOM 1133 C CA . ARG A 1 141 ? 16.264 -10.956 -0.348 1.00 89.44 141 ARG A CA 1
ATOM 1134 C C . ARG A 1 141 ? 16.813 -9.662 -0.932 1.00 89.44 141 ARG A C 1
ATOM 1136 O O . ARG A 1 141 ? 17.119 -9.583 -2.121 1.00 89.44 141 ARG A O 1
ATOM 1143 N N . LEU A 1 142 ? 16.998 -8.662 -0.075 1.00 87.50 142 LEU A N 1
ATOM 1144 C CA . LEU A 1 142 ? 17.719 -7.448 -0.447 1.00 87.50 142 LEU A CA 1
ATOM 1145 C C . LEU A 1 142 ? 19.115 -7.801 -0.969 1.00 87.50 142 LEU A C 1
ATOM 1147 O O . LEU A 1 142 ? 19.799 -8.679 -0.431 1.00 87.50 142 LEU A O 1
ATOM 1151 N N . THR A 1 143 ? 19.531 -7.121 -2.033 1.00 83.88 143 THR A N 1
ATOM 1152 C CA . THR A 1 143 ? 20.886 -7.264 -2.574 1.00 83.88 143 THR A CA 1
ATOM 1153 C C . THR A 1 143 ? 21.936 -6.789 -1.557 1.00 83.88 143 THR A C 1
ATOM 1155 O O . THR A 1 143 ? 21.696 -5.887 -0.754 1.00 83.88 143 THR A O 1
ATOM 1158 N N . TYR A 1 144 ? 23.103 -7.445 -1.537 1.00 70.50 144 TYR A N 1
ATOM 1159 C CA . TYR A 1 144 ? 24.148 -7.205 -0.534 1.00 70.50 144 TYR A CA 1
ATOM 1160 C C . TYR A 1 144 ? 24.693 -5.767 -0.622 1.00 70.50 144 TYR A C 1
ATOM 1162 O O . TYR A 1 144 ? 25.148 -5.344 -1.683 1.00 70.50 144 TYR A O 1
ATOM 1170 N N . ILE A 1 145 ? 24.648 -5.033 0.500 1.00 62.66 145 ILE A N 1
ATOM 1171 C CA . ILE A 1 145 ? 25.124 -3.642 0.659 1.00 62.66 145 ILE A CA 1
ATOM 1172 C C . ILE A 1 145 ? 24.568 -2.700 -0.426 1.00 62.66 145 ILE A C 1
ATOM 1174 O O . ILE A 1 145 ? 25.311 -2.062 -1.179 1.00 62.66 145 ILE A O 1
ATOM 1178 N N . ARG A 1 146 ? 23.242 -2.587 -0.527 1.00 67.00 146 ARG A N 1
ATOM 1179 C CA . ARG A 1 146 ? 22.612 -1.588 -1.399 1.00 67.00 146 ARG A CA 1
ATOM 1180 C C . ARG A 1 146 ? 21.703 -0.652 -0.607 1.00 67.00 146 ARG A C 1
ATOM 1182 O O . ARG A 1 146 ? 20.803 -1.090 0.100 1.00 67.00 146 ARG A O 1
ATOM 1189 N N . ARG A 1 147 ? 21.990 0.648 -0.733 1.00 72.94 147 ARG A N 1
ATOM 1190 C CA . ARG A 1 147 ? 21.043 1.746 -0.484 1.00 72.94 147 ARG A CA 1
ATOM 1191 C C . ARG A 1 147 ? 20.060 1.801 -1.660 1.00 72.94 147 ARG A C 1
ATOM 1193 O O . ARG A 1 147 ? 20.304 1.142 -2.674 1.00 72.94 147 ARG A O 1
ATOM 1200 N N . ASP A 1 148 ? 19.015 2.615 -1.545 1.00 83.56 148 ASP A N 1
ATOM 1201 C CA . ASP A 1 148 ? 18.178 2.988 -2.688 1.00 83.56 148 ASP A CA 1
ATOM 1202 C C . ASP A 1 148 ? 19.055 3.361 -3.889 1.00 83.56 148 ASP A C 1
ATOM 1204 O O . ASP A 1 148 ? 20.018 4.127 -3.757 1.00 83.56 148 ASP A O 1
ATOM 1208 N N . VAL A 1 149 ? 18.731 2.807 -5.053 1.00 86.81 149 VAL A N 1
ATOM 1209 C CA . VAL A 1 149 ? 19.392 3.139 -6.314 1.00 86.81 149 VAL A CA 1
ATOM 1210 C C . VAL A 1 149 ? 18.563 4.181 -7.053 1.00 86.81 149 VAL A C 1
ATOM 1212 O O . VAL A 1 149 ? 17.340 4.218 -6.931 1.00 86.81 149 VAL A O 1
ATOM 1215 N N . SER A 1 150 ? 19.231 5.058 -7.799 1.00 90.69 150 SER A N 1
ATOM 1216 C CA . SER A 1 150 ? 18.536 6.026 -8.647 1.00 90.69 150 SER A CA 1
ATOM 1217 C C . SER A 1 150 ? 17.744 5.288 -9.724 1.00 90.69 150 SER A C 1
ATOM 1219 O O . SER A 1 150 ? 18.286 4.407 -10.391 1.00 90.69 150 SER A O 1
ATOM 1221 N N . PHE A 1 151 ? 16.482 5.663 -9.903 1.00 93.06 151 PHE A N 1
ATOM 1222 C CA . PHE A 1 151 ? 15.672 5.257 -11.042 1.00 93.06 151 PHE A CA 1
ATOM 1223 C C . PHE A 1 151 ? 15.511 6.474 -11.950 1.00 93.06 151 PHE A C 1
ATOM 1225 O O . PHE A 1 151 ? 14.687 7.349 -11.697 1.00 93.06 151 PHE A O 1
ATOM 1232 N N . ASN A 1 152 ? 16.355 6.563 -12.975 1.00 92.94 152 ASN A N 1
ATOM 1233 C CA . ASN A 1 152 ? 16.312 7.643 -13.958 1.00 92.94 152 ASN A CA 1
ATOM 1234 C C . ASN A 1 152 ? 16.754 7.128 -15.338 1.00 92.94 152 ASN A C 1
ATOM 1236 O O . ASN A 1 152 ? 17.831 7.505 -15.804 1.00 92.94 152 ASN A O 1
ATOM 1240 N N . PRO A 1 153 ? 15.969 6.237 -15.969 1.00 94.69 153 PRO A N 1
ATOM 1241 C CA . PRO A 1 153 ? 16.250 5.813 -17.335 1.00 94.69 153 PRO A CA 1
ATOM 1242 C C . PRO A 1 153 ? 16.189 7.017 -18.283 1.00 94.69 153 PRO A C 1
ATOM 1244 O O . PRO A 1 153 ? 15.437 7.974 -18.039 1.00 94.69 153 PRO A O 1
ATOM 1247 N N . LEU A 1 154 ? 16.982 6.968 -19.358 1.00 95.12 154 LEU A N 1
ATOM 1248 C CA . LEU A 1 154 ? 16.960 7.992 -20.405 1.00 95.12 154 LEU A CA 1
ATOM 1249 C C . LEU A 1 154 ? 15.556 8.091 -21.016 1.00 95.12 154 LEU A C 1
ATOM 1251 O O . LEU A 1 154 ? 14.997 9.182 -21.060 1.00 95.12 154 LEU A O 1
ATOM 1255 N N . SER A 1 155 ? 14.984 6.938 -21.362 1.00 96.88 155 SER A N 1
ATOM 1256 C CA . SER A 1 155 ? 13.647 6.766 -21.922 1.00 96.88 155 SER A CA 1
ATOM 1257 C C . SER A 1 155 ? 13.022 5.464 -21.428 1.00 96.88 155 SER A C 1
ATOM 1259 O O . SER A 1 155 ? 13.746 4.527 -21.107 1.00 96.88 155 SER A O 1
ATOM 1261 N N . VAL A 1 156 ? 11.694 5.397 -21.413 1.00 97.81 156 VAL A N 1
ATOM 1262 C CA . VAL A 1 156 ? 10.914 4.183 -21.161 1.00 97.81 156 VAL A CA 1
ATOM 1263 C C . VAL A 1 156 ? 9.955 3.975 -22.324 1.00 97.81 156 VAL A C 1
ATOM 1265 O O . VAL A 1 156 ? 9.256 4.903 -22.730 1.00 97.81 156 VAL A O 1
ATOM 1268 N N . THR A 1 157 ? 9.908 2.755 -22.841 1.00 97.19 157 THR A N 1
ATOM 1269 C CA . THR A 1 157 ? 9.010 2.312 -23.910 1.00 97.19 157 THR A CA 1
ATOM 1270 C C . THR A 1 157 ? 8.324 1.008 -23.519 1.00 97.19 157 THR A C 1
ATOM 1272 O O . THR A 1 157 ? 8.822 0.258 -22.682 1.00 97.19 157 THR A O 1
ATOM 1275 N N . GLU A 1 158 ? 7.166 0.727 -24.108 1.00 96.88 158 GLU A N 1
ATOM 1276 C CA . GLU A 1 158 ? 6.464 -0.539 -23.902 1.00 96.88 158 GLU A CA 1
ATOM 1277 C C . GLU A 1 158 ? 6.784 -1.488 -25.063 1.00 96.88 158 GLU A C 1
ATOM 1279 O O . GLU A 1 158 ? 6.458 -1.208 -26.217 1.00 96.88 158 GLU A O 1
ATOM 1284 N N . ALA A 1 159 ? 7.465 -2.598 -24.769 1.00 97.38 159 ALA A N 1
ATOM 1285 C CA . ALA A 1 159 ? 7.814 -3.610 -25.766 1.00 97.38 159 ALA A CA 1
ATOM 1286 C C . ALA A 1 159 ? 6.641 -4.568 -26.050 1.00 97.38 159 ALA A C 1
ATOM 1288 O O . ALA A 1 159 ? 6.473 -5.046 -27.172 1.00 97.38 159 ALA A O 1
ATOM 1289 N N . SER A 1 160 ? 5.842 -4.846 -25.021 1.00 97.50 160 SER A N 1
ATOM 1290 C CA . SER A 1 160 ? 4.569 -5.575 -25.035 1.00 97.50 160 SER A CA 1
ATOM 1291 C C . SER A 1 160 ? 3.785 -5.194 -23.765 1.00 97.50 160 SER A C 1
ATOM 1293 O O . SER A 1 160 ? 4.396 -4.596 -22.879 1.00 97.50 160 SER A O 1
ATOM 1295 N N . PRO A 1 161 ? 2.486 -5.534 -23.625 1.00 97.69 161 PRO A N 1
ATOM 1296 C CA . PRO A 1 161 ? 1.715 -5.202 -22.422 1.00 97.69 161 PRO A CA 1
ATOM 1297 C C . PRO A 1 161 ? 2.468 -5.558 -21.134 1.00 97.69 161 PRO A C 1
ATOM 1299 O O . PRO A 1 161 ? 2.950 -6.684 -21.011 1.00 97.69 161 PRO A O 1
ATOM 1302 N N . ASP A 1 162 ? 2.606 -4.586 -20.227 1.00 97.88 162 ASP A N 1
ATOM 1303 C CA . ASP A 1 162 ? 3.302 -4.692 -18.932 1.00 97.88 162 ASP A CA 1
ATOM 1304 C C . ASP A 1 162 ? 4.816 -4.979 -18.997 1.00 97.88 162 ASP A C 1
ATOM 1306 O O . ASP A 1 162 ? 5.461 -5.154 -17.961 1.00 97.88 162 ASP A O 1
ATOM 1310 N N . VAL A 1 163 ? 5.422 -4.974 -20.188 1.00 98.31 163 VAL A N 1
ATOM 1311 C CA . VAL A 1 163 ? 6.859 -5.196 -20.388 1.00 98.31 163 VAL A CA 1
ATOM 1312 C C . VAL A 1 163 ? 7.520 -3.922 -20.899 1.00 98.31 163 VAL A C 1
ATOM 1314 O O . VAL A 1 163 ? 7.332 -3.496 -22.042 1.00 98.31 163 VAL A O 1
ATOM 1317 N N . LEU A 1 164 ? 8.341 -3.336 -20.035 1.00 97.94 164 LEU A N 1
ATOM 1318 C CA . LEU A 1 164 ? 9.000 -2.055 -20.230 1.00 97.94 164 LEU A CA 1
ATOM 1319 C C . LEU A 1 164 ? 10.448 -2.240 -20.673 1.00 97.94 164 LEU A C 1
ATOM 1321 O O . LEU A 1 164 ? 11.156 -3.107 -20.151 1.00 97.94 164 LEU A O 1
ATOM 1325 N N . ARG A 1 165 ? 10.875 -1.389 -21.602 1.00 97.00 165 ARG A N 1
ATOM 1326 C CA . ARG A 1 165 ? 12.263 -1.204 -22.022 1.00 97.00 165 ARG A CA 1
ATOM 1327 C C . ARG A 1 165 ? 12.711 0.211 -21.697 1.00 97.00 165 ARG A C 1
ATOM 1329 O O . ARG A 1 165 ? 12.042 1.144 -22.201 1.00 97.00 165 ARG A O 1
#

pLDDT: mean 94.95, std 5.3, range [62.66, 98.81]

Secondary structure (DSSP, 8-state):
--EEEEPPSSEEEE-GGGSEEE----TTS---SSEEEEEEEES-EEEEEEEEEEEEEE-SS-EEEEEES-EEEEEEEEEEEESS-SS-EEEEEEEETTTTEEEEEEESTTSEEEETTEEEEEETTEEE---EE--B-TTSPBPTT---EE---S---EEETTEE-

Sequence (165 aa):
VHITVKITKGRYDFYPDSAFTREYYISNHDQDNPKKVGFALENLQNVTIDGQGSEFVFHGRMIPFAILKGQNITLKNFSVDFELPALRQLNILEVNPGKDELLAEIYPGGNY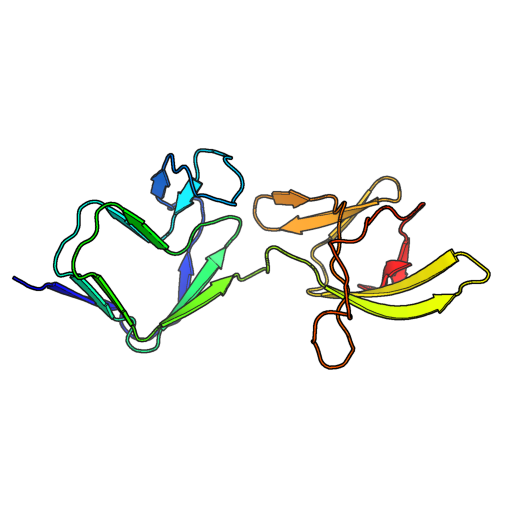RIDTEKLVLLGEGYEVTPQRSMAFRPDKRLTYIRRDVSFNPLSVTEASPDVLR

Radius of gyration: 20.02 Å; chains: 1; bounding box: 44×32×58 Å